Protein AF-A0A533ZQ08-F1 (afdb_monomer)

Mean predicted aligned error: 11.04 Å

Radius of gyration: 29.26 Å; Cα contacts (8 Å, |Δi|>4): 108; chains: 1; bounding box: 36×48×104 Å

Structure (mmCIF, N/CA/C/O backbone):
data_AF-A0A533ZQ08-F1
#
_entry.id   AF-A0A533ZQ08-F1
#
loop_
_atom_site.group_PDB
_atom_site.id
_atom_site.type_symbol
_atom_site.label_atom_id
_atom_site.label_alt_id
_atom_site.label_comp_id
_atom_site.label_asym_id
_atom_site.label_entity_id
_atom_site.label_seq_id
_atom_site.pdbx_PDB_ins_code
_atom_site.Cartn_x
_atom_site.Cartn_y
_atom_site.Cartn_z
_atom_site.occupancy
_atom_site.B_iso_or_equiv
_atom_site.auth_seq_id
_atom_site.auth_comp_id
_atom_site.auth_asym_id
_atom_site.auth_atom_id
_atom_site.pdbx_PDB_model_num
ATOM 1 N N . MET A 1 1 ? 15.322 34.884 -85.188 1.00 48.38 1 MET A N 1
ATOM 2 C CA . MET A 1 1 ? 15.905 35.616 -84.041 1.00 48.38 1 MET A CA 1
ATOM 3 C C . MET A 1 1 ? 14.870 36.570 -83.461 1.00 48.38 1 MET A C 1
ATOM 5 O O . MET A 1 1 ? 14.578 37.568 -84.102 1.00 48.38 1 MET A O 1
ATOM 9 N N . LYS A 1 2 ? 14.313 36.254 -82.288 1.00 41.34 2 LYS A N 1
ATOM 10 C CA . LYS A 1 2 ? 14.010 37.181 -81.179 1.00 41.34 2 LYS A CA 1
ATOM 11 C C . LYS A 1 2 ? 13.300 36.375 -80.096 1.00 41.34 2 LYS A C 1
ATOM 13 O O . LYS A 1 2 ? 12.244 35.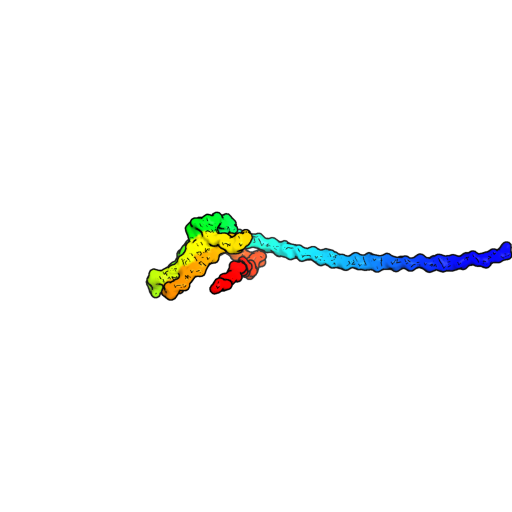805 -80.338 1.00 41.34 2 LYS A O 1
ATOM 18 N N . GLY A 1 3 ? 13.976 36.247 -78.960 1.00 51.97 3 GLY A N 1
ATOM 19 C CA . GLY A 1 3 ? 13.519 35.478 -77.815 1.00 51.97 3 GLY A CA 1
ATOM 20 C C . GLY A 1 3 ? 12.548 36.258 -76.939 1.00 51.97 3 GLY A C 1
ATOM 21 O O . GLY A 1 3 ? 12.526 37.486 -76.948 1.00 51.97 3 GLY A O 1
ATOM 22 N N . SER A 1 4 ? 11.784 35.510 -76.155 1.00 45.59 4 SER A N 1
ATOM 23 C CA . SER A 1 4 ? 11.247 35.961 -74.878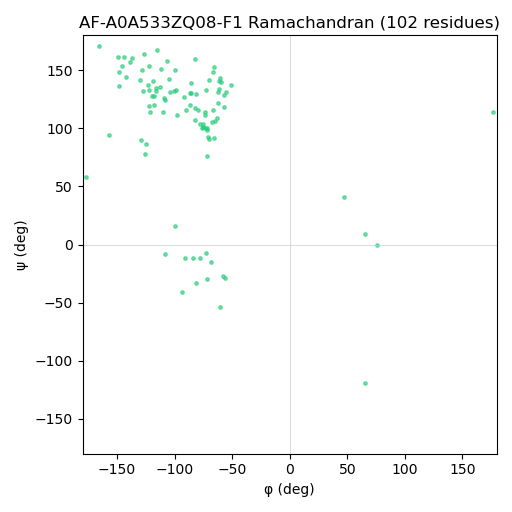 1.00 45.59 4 SER A CA 1
ATOM 24 C C . SER A 1 4 ? 10.944 34.711 -74.057 1.00 45.59 4 SER A C 1
ATOM 26 O O . SER A 1 4 ? 9.927 34.053 -74.258 1.00 45.59 4 SER A O 1
ATOM 28 N N . GLY A 1 5 ? 11.898 34.312 -73.217 1.00 48.81 5 GLY A N 1
ATOM 29 C CA . GLY A 1 5 ? 11.701 33.279 -72.208 1.00 48.81 5 GLY A CA 1
ATOM 30 C C . GLY A 1 5 ? 11.408 33.970 -70.885 1.00 48.81 5 GLY A C 1
ATOM 31 O O . GLY A 1 5 ? 12.285 34.640 -70.345 1.00 48.81 5 GLY A O 1
ATOM 32 N N . ALA A 1 6 ? 10.183 33.846 -70.381 1.00 53.22 6 ALA A N 1
ATOM 33 C CA . ALA A 1 6 ? 9.872 34.265 -69.021 1.00 53.22 6 ALA A CA 1
ATOM 34 C C . ALA A 1 6 ? 10.508 33.261 -68.039 1.00 53.2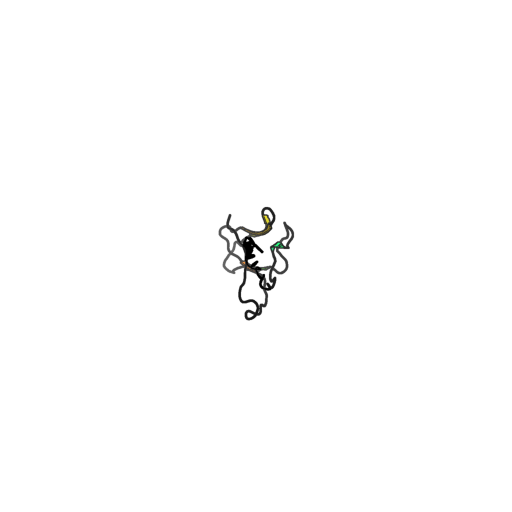2 6 ALA A C 1
ATOM 36 O O . ALA A 1 6 ? 10.358 32.052 -68.243 1.00 53.22 6 ALA A O 1
ATOM 37 N N . PRO A 1 7 ? 11.209 33.700 -66.980 1.00 48.22 7 PRO A N 1
ATOM 38 C CA . PRO A 1 7 ? 11.723 32.773 -65.986 1.00 48.22 7 PRO A CA 1
ATOM 39 C C . PRO A 1 7 ? 10.549 32.274 -65.134 1.00 48.22 7 PRO A C 1
ATOM 41 O O . PRO A 1 7 ? 9.952 33.033 -64.373 1.00 48.22 7 PRO A O 1
ATOM 44 N N . SER A 1 8 ? 10.197 30.994 -65.265 1.00 50.19 8 SER A N 1
ATOM 45 C CA . SER A 1 8 ? 9.328 30.332 -64.288 1.00 50.19 8 SER A CA 1
ATOM 46 C C . SER A 1 8 ? 10.093 30.209 -62.975 1.00 50.19 8 SER A C 1
ATOM 48 O O . SER A 1 8 ? 11.000 29.389 -62.848 1.00 50.19 8 SER A O 1
ATOM 50 N N . VAL A 1 9 ? 9.743 31.044 -62.001 1.00 56.91 9 VAL A N 1
ATOM 51 C CA . VAL A 1 9 ? 10.208 30.901 -60.621 1.00 56.91 9 VAL A CA 1
ATOM 52 C C . VAL A 1 9 ? 9.433 29.741 -60.002 1.00 56.91 9 VAL A C 1
ATOM 54 O O . VAL A 1 9 ? 8.256 29.868 -59.675 1.00 56.91 9 VAL A O 1
ATOM 57 N N . VAL A 1 10 ? 10.084 28.586 -59.876 1.00 56.16 10 VAL A N 1
ATOM 58 C CA . VAL A 1 10 ? 9.536 27.437 -59.149 1.00 56.16 10 VAL A CA 1
ATOM 59 C C . VAL A 1 10 ? 9.724 27.706 -57.658 1.00 56.16 10 VAL A C 1
ATOM 61 O O . VAL A 1 10 ? 10.833 27.619 -57.135 1.00 56.16 10 VAL A O 1
ATOM 64 N N . LEU A 1 11 ? 8.645 28.077 -56.971 1.00 51.41 11 LEU A N 1
ATOM 65 C CA . LEU A 1 11 ? 8.640 28.258 -55.522 1.00 51.41 11 LEU A CA 1
ATOM 66 C C . LEU A 1 11 ? 8.624 26.874 -54.853 1.00 51.41 11 LEU A C 1
AT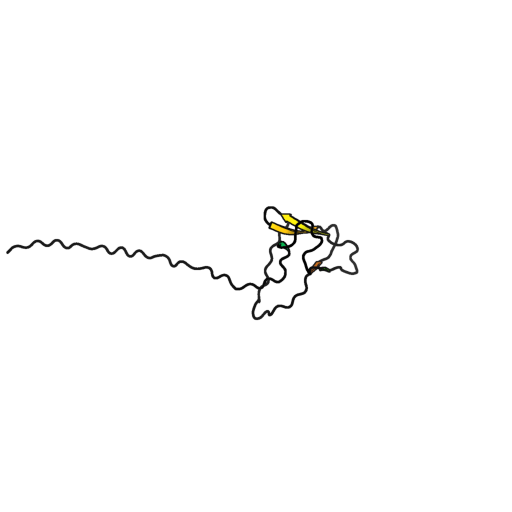OM 68 O O . LEU A 1 11 ? 7.585 26.222 -54.774 1.00 51.41 11 LEU A O 1
ATOM 72 N N . ALA A 1 12 ? 9.786 26.404 -54.399 1.00 59.75 12 ALA A N 1
ATOM 73 C CA . ALA A 1 12 ? 9.888 25.179 -53.614 1.00 59.75 12 ALA A CA 1
ATOM 74 C C . ALA A 1 12 ? 9.326 25.426 -52.204 1.00 59.75 12 ALA A C 1
ATOM 76 O O . ALA A 1 12 ? 9.992 26.004 -51.345 1.00 59.75 12 ALA A O 1
ATOM 77 N N . ILE A 1 13 ? 8.083 25.007 -51.966 1.00 62.97 13 ILE A N 1
ATOM 78 C CA . ILE A 1 13 ? 7.488 24.987 -50.627 1.00 62.97 13 ILE A CA 1
ATOM 79 C C . ILE A 1 13 ? 8.137 23.829 -49.857 1.00 62.97 13 ILE A C 1
ATOM 81 O O . ILE A 1 13 ? 7.782 22.665 -50.037 1.00 62.97 13 ILE A O 1
ATOM 85 N N . LEU A 1 14 ? 9.115 24.147 -49.007 1.00 62.06 14 LEU A N 1
ATOM 86 C CA . LEU A 1 14 ? 9.658 23.229 -48.006 1.00 62.06 14 LEU A CA 1
ATOM 87 C C . LEU A 1 14 ? 8.597 23.014 -46.918 1.00 62.06 14 LEU A C 1
ATOM 89 O O . LEU A 1 14 ? 8.522 23.762 -45.947 1.00 62.06 14 LEU A O 1
ATOM 93 N N . LEU A 1 15 ? 7.754 21.995 -47.099 1.00 62.50 15 LEU A N 1
ATOM 94 C CA . LEU A 1 15 ? 6.899 21.451 -46.043 1.00 62.50 15 LEU A CA 1
ATOM 95 C C . LEU A 1 15 ? 7.801 20.814 -44.978 1.00 62.50 15 LEU A C 1
ATOM 97 O O . LEU A 1 15 ? 8.189 19.650 -45.080 1.00 62.50 15 LEU A O 1
ATOM 101 N N . THR A 1 16 ? 8.173 21.591 -43.965 1.00 65.44 16 THR A N 1
ATOM 102 C CA . THR A 1 16 ? 8.849 21.074 -42.777 1.00 65.44 16 THR A CA 1
ATOM 103 C C . THR A 1 16 ? 7.833 20.280 -41.962 1.00 65.44 16 THR A C 1
ATOM 105 O O . THR A 1 16 ? 7.006 20.830 -41.239 1.00 65.44 16 THR A O 1
ATOM 108 N N . TRP A 1 17 ? 7.856 18.956 -42.111 1.00 68.00 17 TRP A N 1
ATOM 109 C CA . TRP A 1 17 ? 7.076 18.075 -41.248 1.00 68.00 17 TRP A CA 1
ATOM 110 C C . TRP A 1 17 ? 7.588 18.252 -39.810 1.00 68.00 17 TRP A C 1
ATOM 112 O O . TRP A 1 17 ? 8.788 18.062 -39.581 1.00 68.00 17 TRP A O 1
ATOM 122 N N . PRO A 1 18 ? 6.746 18.646 -38.837 1.00 67.94 18 PRO A N 1
ATOM 123 C CA . PRO A 1 18 ? 7.200 18.769 -37.461 1.00 67.94 18 PRO A CA 1
ATOM 124 C C . PRO A 1 18 ? 7.666 17.389 -36.985 1.00 67.94 18 PRO A C 1
ATOM 126 O O . PRO A 1 18 ? 6.964 16.404 -37.228 1.00 67.94 18 PRO A O 1
ATOM 129 N N . PRO A 1 19 ? 8.835 17.276 -36.334 1.00 69.06 19 PRO A N 1
ATOM 130 C CA . PRO A 1 19 ? 9.311 15.990 -35.855 1.00 69.06 19 PRO A CA 1
ATOM 131 C C . PRO A 1 19 ? 8.251 15.408 -34.923 1.00 69.06 19 PRO A C 1
ATOM 133 O O . PRO A 1 19 ? 7.899 16.001 -33.903 1.00 69.06 19 PRO A O 1
ATOM 136 N N . VAL A 1 20 ? 7.706 14.255 -35.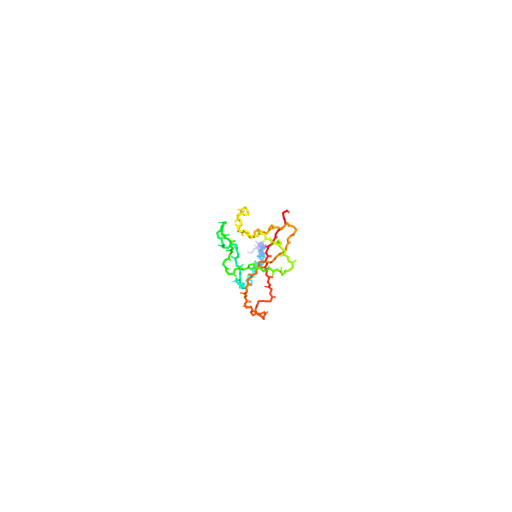308 1.00 74.56 20 VAL A N 1
ATOM 137 C CA . VAL A 1 20 ? 6.751 13.521 -34.484 1.00 74.56 20 VAL A CA 1
ATOM 138 C C . VAL A 1 20 ? 7.547 12.949 -33.317 1.00 74.56 20 VAL A C 1
ATOM 140 O O . VAL A 1 20 ? 8.161 11.886 -33.423 1.00 74.56 20 VAL A O 1
ATOM 143 N N . ALA A 1 21 ? 7.602 13.698 -32.218 1.00 75.00 21 ALA A N 1
ATOM 144 C CA . ALA A 1 21 ? 8.212 13.235 -30.986 1.00 75.00 21 ALA A CA 1
ATOM 145 C C . ALA A 1 21 ? 7.407 12.034 -30.476 1.00 75.00 21 ALA A C 1
ATOM 147 O O . ALA A 1 21 ? 6.263 12.167 -30.046 1.00 75.00 21 ALA A O 1
ATOM 148 N N . HIS A 1 22 ? 7.998 10.845 -30.561 1.00 68.19 22 HIS A N 1
ATOM 149 C CA . HIS A 1 22 ? 7.422 9.647 -29.972 1.00 68.19 22 HIS A CA 1
ATOM 150 C C . HIS A 1 22 ? 7.734 9.660 -28.478 1.00 68.19 22 HIS A C 1
ATOM 152 O O . HIS A 1 22 ? 8.898 9.595 -28.082 1.00 68.19 22 HIS A O 1
ATOM 158 N N . ALA A 1 23 ? 6.701 9.743 -27.642 1.00 72.50 23 ALA A N 1
ATOM 159 C CA . ALA A 1 23 ? 6.854 9.499 -26.217 1.00 72.50 23 ALA A CA 1
ATOM 160 C C . ALA A 1 23 ? 7.247 8.028 -26.024 1.00 72.50 23 ALA A C 1
ATOM 162 O O . ALA A 1 23 ? 6.427 7.129 -26.209 1.00 72.50 23 ALA A O 1
ATOM 163 N N . GLN A 1 24 ? 8.513 7.769 -25.695 1.00 68.62 24 GLN A N 1
ATOM 164 C CA . GLN A 1 24 ? 8.948 6.425 -25.337 1.00 68.62 24 GLN A CA 1
ATOM 165 C C . GLN A 1 24 ? 8.423 6.103 -23.939 1.00 68.62 24 GLN A C 1
ATOM 167 O O . GLN A 1 24 ? 8.809 6.729 -22.954 1.00 68.62 24 GLN A O 1
ATOM 172 N N . THR A 1 25 ? 7.522 5.127 -23.850 1.00 76.50 25 THR A N 1
ATOM 173 C CA . THR A 1 25 ? 7.134 4.543 -22.568 1.00 76.50 25 THR A CA 1
ATOM 174 C C . THR A 1 25 ? 8.336 3.798 -22.002 1.00 76.50 25 THR A C 1
ATOM 176 O O . THR A 1 25 ? 8.797 2.822 -22.594 1.00 76.50 25 THR A O 1
ATOM 179 N N . SER A 1 26 ? 8.856 4.261 -20.866 1.00 77.50 26 SER A N 1
ATOM 180 C CA . SER A 1 26 ? 9.878 3.517 -20.134 1.00 77.50 26 SER A CA 1
ATOM 181 C C . SER A 1 26 ? 9.327 2.148 -19.726 1.00 77.50 26 SER A C 1
ATOM 183 O O . SER A 1 26 ? 8.167 2.067 -19.309 1.00 77.50 26 SER A O 1
ATOM 185 N N . PRO A 1 27 ? 10.127 1.073 -19.813 1.00 84.56 27 PRO A N 1
ATOM 186 C CA . PRO A 1 27 ? 9.716 -0.227 -19.307 1.00 84.56 27 PRO A CA 1
ATOM 187 C C . PRO A 1 27 ? 9.365 -0.110 -17.819 1.00 84.56 27 PRO A C 1
ATOM 189 O O . PRO A 1 27 ? 10.132 0.437 -17.027 1.00 84.56 27 PRO A O 1
ATOM 192 N N . ALA A 1 28 ? 8.182 -0.598 -17.451 1.00 90.00 28 ALA A N 1
ATOM 193 C CA . ALA A 1 28 ? 7.677 -0.569 -16.086 1.00 90.00 28 ALA A CA 1
ATOM 194 C C . ALA A 1 28 ? 7.505 -1.999 -15.570 1.00 90.00 28 ALA A C 1
ATOM 196 O O . ALA A 1 28 ? 6.912 -2.842 -16.243 1.00 90.00 28 ALA A O 1
ATOM 197 N N . LEU A 1 29 ? 8.001 -2.258 -14.361 1.00 92.19 29 LEU A N 1
ATOM 198 C CA . LEU A 1 29 ? 7.744 -3.500 -13.643 1.00 92.19 29 LEU A CA 1
ATOM 199 C C . LEU A 1 29 ? 6.435 -3.372 -12.859 1.00 92.19 29 LEU A C 1
ATOM 201 O O . LEU A 1 29 ? 6.301 -2.526 -11.973 1.00 92.19 29 LEU A O 1
ATOM 205 N N . GLU A 1 30 ? 5.466 -4.232 -13.159 1.00 91.44 30 GLU A N 1
ATOM 206 C CA . GLU A 1 30 ? 4.197 -4.273 -12.436 1.00 91.44 30 GLU A CA 1
ATOM 207 C C . GLU A 1 30 ? 4.350 -5.081 -11.136 1.00 91.44 30 GLU A C 1
ATOM 209 O O . GLU A 1 30 ? 4.467 -6.303 -11.161 1.00 91.44 30 GLU A O 1
ATOM 214 N N . VAL A 1 31 ? 4.367 -4.402 -9.982 1.00 89.69 31 VAL A N 1
ATOM 215 C CA . VAL A 1 31 ? 4.710 -5.034 -8.687 1.00 89.69 31 VAL A CA 1
ATOM 216 C C . VAL A 1 31 ? 3.538 -5.238 -7.714 1.00 89.69 31 VAL A C 1
ATOM 218 O O . VAL A 1 31 ? 3.687 -5.900 -6.686 1.00 89.69 31 VAL A O 1
ATOM 221 N N . GLY A 1 32 ? 2.354 -4.700 -8.015 1.00 87.19 32 GLY A N 1
ATOM 222 C CA . GLY A 1 32 ? 1.216 -4.736 -7.090 1.00 87.19 32 GLY A CA 1
ATOM 223 C C . GLY A 1 32 ? -0.061 -4.121 -7.651 1.00 87.19 32 GLY A C 1
ATOM 224 O O . GLY A 1 32 ? -0.591 -3.178 -7.067 1.00 87.19 32 GLY A O 1
ATOM 225 N N . LYS A 1 33 ? -0.562 -4.640 -8.780 1.00 89.94 33 LYS A N 1
ATOM 226 C CA . LYS A 1 33 ? -1.775 -4.142 -9.450 1.00 89.94 33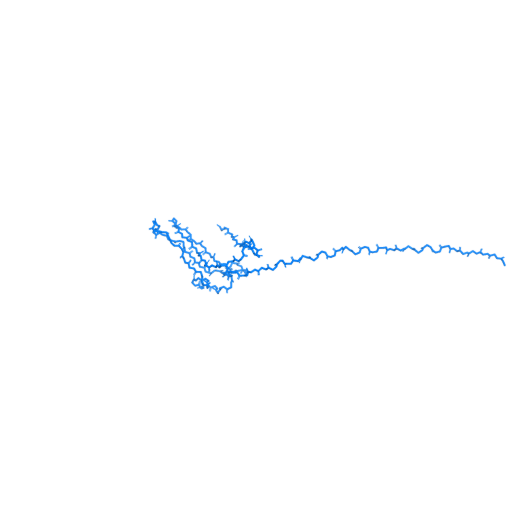 LYS A CA 1
ATOM 227 C C . LYS A 1 33 ? -3.049 -4.487 -8.682 1.00 89.94 33 LYS A C 1
ATOM 229 O O . LYS A 1 33 ? -3.820 -5.362 -9.063 1.00 89.94 33 LYS A O 1
ATOM 234 N N . PHE A 1 34 ? -3.293 -3.754 -7.601 1.00 90.25 34 PHE A N 1
ATOM 235 C CA . PHE A 1 34 ? -4.515 -3.892 -6.812 1.00 90.25 34 PHE A CA 1
ATOM 236 C C . PHE A 1 34 ? -5.789 -3.649 -7.638 1.00 90.25 34 PHE A C 1
ATOM 238 O O . PHE A 1 34 ? -6.834 -4.209 -7.331 1.00 90.25 34 PHE A O 1
ATOM 245 N N . SER A 1 35 ? -5.702 -2.853 -8.708 1.00 90.94 35 SER A N 1
ATOM 246 C CA . SER A 1 35 ? -6.816 -2.534 -9.606 1.00 90.94 35 SER A CA 1
ATOM 247 C C . SER A 1 35 ? -7.234 -3.686 -10.526 1.00 90.94 35 SER A C 1
ATOM 249 O O . SER A 1 35 ? -8.238 -3.563 -11.220 1.00 90.94 35 SER A O 1
ATOM 251 N N . ALA A 1 36 ? -6.490 -4.796 -10.549 1.00 90.88 36 ALA A N 1
ATOM 252 C CA . ALA A 1 36 ? -6.899 -6.016 -11.244 1.00 90.88 36 ALA A CA 1
ATOM 253 C C . ALA A 1 36 ? -7.827 -6.903 -10.397 1.00 90.88 36 ALA A C 1
ATOM 255 O O . ALA A 1 36 ? -8.413 -7.846 -10.925 1.00 90.88 36 ALA A O 1
ATOM 256 N N . ALA A 1 37 ? -7.962 -6.626 -9.094 1.00 92.00 37 ALA A N 1
ATOM 257 C CA . ALA A 1 37 ? -8.873 -7.367 -8.234 1.00 92.00 37 ALA A CA 1
ATOM 258 C C . ALA A 1 37 ? -10.333 -7.108 -8.631 1.00 92.00 37 ALA A C 1
ATOM 260 O O . ALA A 1 37 ? -10.692 -6.022 -9.078 1.00 92.00 37 ALA A O 1
ATOM 261 N N . LYS A 1 38 ? -11.197 -8.107 -8.439 1.00 90.94 38 LYS A N 1
ATOM 262 C CA . LYS A 1 38 ? -12.638 -7.944 -8.648 1.00 90.94 38 LYS A CA 1
ATOM 263 C C . LYS A 1 38 ? -13.226 -7.049 -7.553 1.00 90.94 38 LYS A C 1
ATOM 265 O O . LYS A 1 38 ? -12.862 -7.179 -6.387 1.00 90.94 38 LYS A O 1
ATOM 270 N N . GLU A 1 39 ? -14.170 -6.185 -7.914 1.00 92.12 39 GLU A N 1
ATOM 271 C CA . GLU A 1 39 ? -14.974 -5.445 -6.937 1.00 92.12 39 GLU A CA 1
ATOM 272 C C . GLU A 1 39 ? -15.596 -6.391 -5.898 1.00 92.12 39 GLU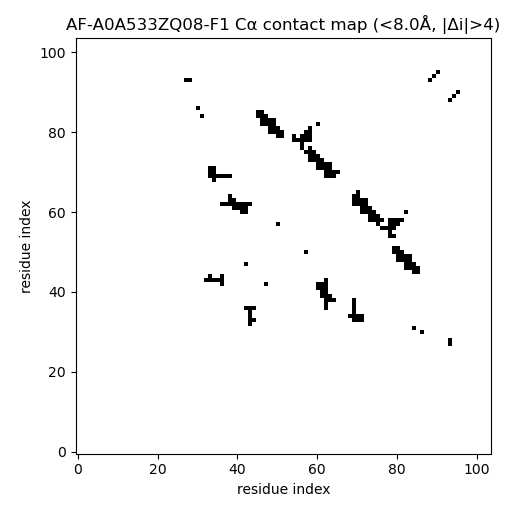 A C 1
ATOM 274 O O . GLU A 1 39 ? -16.073 -7.481 -6.232 1.00 92.12 39 GLU A O 1
ATOM 279 N N . GLY A 1 40 ? -15.559 -5.983 -4.630 1.00 86.75 40 GLY A N 1
ATOM 280 C CA . GLY A 1 40 ? -16.043 -6.793 -3.514 1.00 86.75 40 GLY A CA 1
ATOM 281 C C . GLY A 1 40 ? -15.109 -7.935 -3.099 1.00 86.75 40 GLY A C 1
ATOM 282 O O . GLY A 1 40 ? -15.420 -8.639 -2.140 1.00 86.75 40 GLY A O 1
ATOM 283 N N . ALA A 1 41 ? -13.960 -8.124 -3.761 1.00 83.56 41 ALA A N 1
ATOM 284 C CA . ALA A 1 41 ? -12.906 -8.979 -3.222 1.00 83.56 41 ALA A CA 1
ATOM 285 C C . ALA A 1 41 ? -12.426 -8.433 -1.867 1.00 83.56 41 ALA A C 1
ATOM 287 O O . ALA A 1 41 ? -12.337 -7.219 -1.672 1.00 83.56 41 ALA A O 1
ATOM 288 N N . ALA A 1 42 ? -12.100 -9.341 -0.942 1.00 81.62 42 ALA A N 1
ATOM 289 C CA . ALA A 1 42 ? -11.675 -8.973 0.406 1.00 81.62 42 ALA A CA 1
ATOM 290 C C . ALA A 1 42 ? -10.403 -8.110 0.379 1.00 81.62 42 ALA A C 1
ATOM 292 O O . ALA A 1 42 ? -10.403 -7.004 0.908 1.00 81.62 42 ALA A O 1
ATOM 293 N N . LEU A 1 43 ? -9.342 -8.589 -0.278 1.00 90.75 43 LEU A N 1
ATOM 294 C CA . LEU A 1 43 ? -8.106 -7.852 -0.543 1.00 90.75 43 LEU A CA 1
ATOM 295 C C . LEU A 1 43 ? -7.539 -8.279 -1.906 1.00 90.75 43 LEU A C 1
ATOM 297 O O . LEU A 1 43 ? -7.796 -9.407 -2.331 1.00 90.75 43 LEU A O 1
ATOM 301 N N . PRO A 1 44 ? -6.760 -7.423 -2.590 1.00 92.38 44 PRO A N 1
ATOM 302 C CA . PRO A 1 44 ? -6.047 -7.835 -3.792 1.00 92.38 44 PRO A CA 1
ATOM 303 C C . PRO A 1 44 ? -4.974 -8.890 -3.486 1.00 92.38 44 PRO A C 1
ATOM 305 O O . PRO A 1 44 ? -4.391 -8.904 -2.400 1.00 92.38 44 PRO A O 1
ATOM 308 N N . ASP A 1 45 ? -4.654 -9.728 -4.469 1.00 89.25 45 ASP A N 1
ATOM 309 C CA . ASP A 1 45 ? -3.743 -10.860 -4.285 1.00 89.25 45 ASP A CA 1
ATOM 310 C C . ASP A 1 45 ? -2.374 -10.455 -3.715 1.00 89.25 45 ASP A C 1
ATOM 312 O O . ASP A 1 45 ? -1.703 -9.528 -4.184 1.00 89.25 45 ASP A O 1
ATOM 316 N N . GLY A 1 46 ? -1.949 -11.180 -2.677 1.00 91.19 46 GLY A N 1
ATOM 317 C CA . GLY A 1 46 ? -0.688 -10.991 -1.952 1.00 91.19 46 GLY A CA 1
ATOM 318 C C . GLY A 1 46 ? -0.553 -9.675 -1.178 1.00 91.19 46 GLY A C 1
ATOM 319 O O . GLY A 1 46 ? 0.535 -9.389 -0.676 1.00 91.19 46 GLY A O 1
ATOM 320 N N . TRP A 1 47 ? -1.623 -8.887 -1.054 1.00 94.81 47 TRP A N 1
ATOM 321 C CA . TRP A 1 47 ? -1.684 -7.792 -0.088 1.00 94.81 47 TRP A CA 1
ATOM 322 C C . TRP A 1 47 ? -2.149 -8.307 1.274 1.00 94.81 47 TRP A C 1
ATOM 324 O O . TRP A 1 47 ? -3.064 -9.124 1.369 1.00 94.81 47 TRP A O 1
ATOM 334 N N . LYS A 1 48 ? -1.520 -7.811 2.339 1.00 94.94 48 LYS A N 1
ATOM 335 C CA . LYS A 1 48 ? -1.789 -8.187 3.729 1.00 94.94 48 LYS A CA 1
ATOM 336 C C . LYS A 1 48 ? -1.976 -6.942 4.602 1.00 94.94 48 LYS A C 1
ATOM 338 O O . LYS A 1 48 ? -1.266 -5.952 4.403 1.00 94.94 48 LYS A O 1
ATOM 343 N N . PRO A 1 49 ? -2.907 -6.955 5.571 1.00 95.00 49 PRO A N 1
ATOM 344 C CA . PRO A 1 49 ? -2.991 -5.893 6.561 1.00 95.00 49 PRO A CA 1
ATOM 345 C C . PRO A 1 49 ? -1.703 -5.815 7.385 1.00 95.00 49 PRO A C 1
ATOM 347 O O . PRO A 1 49 ? -1.128 -6.833 7.771 1.00 95.00 49 PRO A O 1
ATOM 350 N N . LEU A 1 50 ? -1.279 -4.595 7.686 1.00 96.50 50 LEU A N 1
ATOM 351 C CA . LEU A 1 50 ? -0.237 -4.286 8.654 1.00 96.50 50 LEU A CA 1
ATOM 352 C C . LEU A 1 50 ? -0.896 -3.612 9.856 1.00 96.50 50 LEU A C 1
ATOM 354 O O . LEU A 1 50 ? -1.412 -2.502 9.741 1.00 96.50 50 LEU A O 1
ATOM 358 N N . THR A 1 51 ? -0.877 -4.271 11.009 1.00 95.75 51 THR A N 1
ATOM 359 C CA . THR A 1 51 ? -1.448 -3.739 12.251 1.00 95.75 51 THR A CA 1
ATOM 360 C C . THR A 1 51 ? -0.354 -3.316 13.225 1.00 95.75 51 THR A C 1
ATOM 362 O O . THR A 1 51 ? 0.792 -3.766 13.157 1.00 95.75 51 THR A O 1
ATOM 365 N N . PHE A 1 52 ? -0.707 -2.423 14.147 1.00 94.19 52 PHE A N 1
ATOM 366 C CA . PHE A 1 52 ? 0.203 -1.903 15.163 1.00 94.19 52 PHE A CA 1
ATOM 367 C C . PHE A 1 52 ? -0.285 -2.326 16.549 1.00 94.19 52 PHE A C 1
ATOM 369 O O . PHE A 1 52 ? -1.459 -2.167 16.865 1.00 94.19 52 PHE A O 1
ATOM 376 N N . LYS A 1 53 ? 0.621 -2.814 17.408 1.00 91.00 53 LYS A N 1
ATOM 377 C CA . LYS A 1 53 ? 0.271 -3.412 18.715 1.00 91.00 53 LYS A CA 1
ATOM 378 C C . LYS A 1 53 ? -0.550 -2.511 19.652 1.00 91.00 53 LYS A C 1
ATOM 380 O O . LYS A 1 53 ? -1.268 -3.031 20.489 1.00 91.00 53 LYS A O 1
ATOM 385 N N . LYS A 1 54 ? -0.407 -1.185 19.558 1.00 94.56 54 LYS A N 1
ATOM 386 C CA . LYS A 1 54 ? -1.075 -0.204 20.440 1.00 94.56 54 LYS A CA 1
ATOM 387 C C . LYS A 1 54 ? -2.314 0.438 19.810 1.00 94.56 54 LYS A C 1
ATOM 389 O O . LYS A 1 54 ? -2.736 1.501 20.248 1.00 94.56 54 LYS A O 1
ATOM 394 N N . ILE A 1 55 ? -2.842 -0.155 18.745 1.00 95.25 55 ILE A N 1
ATOM 395 C CA . ILE A 1 55 ? -3.975 0.381 18.004 1.00 95.25 55 ILE A CA 1
ATOM 396 C C . ILE A 1 55 ? -5.089 -0.659 18.027 1.00 95.25 55 ILE A C 1
ATOM 398 O O . ILE A 1 55 ? -4.935 -1.732 17.457 1.00 95.25 55 ILE A O 1
ATOM 402 N N . GLU A 1 56 ? -6.198 -0.340 18.691 1.00 94.19 56 GLU A N 1
ATOM 403 C CA . GLU A 1 56 ? -7.332 -1.263 18.849 1.00 94.19 56 GLU A CA 1
ATOM 404 C C . GLU A 1 56 ? -8.254 -1.280 17.623 1.00 94.19 56 GLU A C 1
ATOM 406 O O . GLU A 1 56 ? -8.824 -2.313 17.283 1.00 94.19 56 GLU A O 1
ATOM 411 N N . LYS A 1 57 ? -8.392 -0.135 16.940 1.00 97.00 57 LYS A N 1
ATOM 412 C CA . LYS A 1 57 ? -9.208 0.012 15.728 1.00 97.00 57 LYS A CA 1
ATOM 413 C C . LYS A 1 57 ? -8.321 0.073 14.492 1.00 97.00 57 LYS A C 1
ATOM 415 O O . LYS A 1 57 ? -7.392 0.878 14.437 1.00 97.00 57 LYS A O 1
ATOM 420 N N . HIS A 1 58 ? -8.638 -0.712 13.470 1.00 96.69 58 HIS A N 1
ATOM 421 C CA . HIS A 1 58 ? -7.879 -0.758 12.218 1.00 96.69 58 HIS A CA 1
ATOM 422 C C . HIS A 1 58 ? -8.678 -0.180 11.051 1.00 96.69 58 HIS A C 1
ATOM 424 O O . HIS A 1 58 ? -9.905 -0.244 11.042 1.00 96.69 58 HIS A O 1
ATOM 430 N N . THR A 1 59 ? -7.970 0.374 10.069 1.00 96.50 59 THR A N 1
ATOM 431 C CA . THR A 1 59 ? -8.564 0.891 8.835 1.00 96.50 59 THR A CA 1
ATOM 432 C C . THR A 1 59 ? -9.234 -0.255 8.081 1.00 96.50 59 THR A C 1
ATOM 434 O O . THR A 1 59 ? -8.621 -1.302 7.857 1.00 96.50 59 THR A O 1
ATOM 437 N N . ALA A 1 60 ? -10.479 -0.059 7.657 1.00 94.69 60 ALA A N 1
ATOM 438 C CA . ALA A 1 60 ? -11.177 -1.013 6.809 1.00 94.69 60 ALA A CA 1
ATOM 439 C C . ALA A 1 60 ? -10.745 -0.819 5.349 1.00 94.69 60 ALA A C 1
ATOM 441 O O . ALA A 1 60 ? -10.789 0.298 4.827 1.00 94.69 60 ALA A O 1
ATOM 442 N N . TYR A 1 61 ? -10.351 -1.908 4.689 1.00 95.06 61 TYR A N 1
ATOM 443 C CA . TYR A 1 61 ? -9.972 -1.915 3.277 1.00 95.06 61 TYR A CA 1
ATOM 444 C C . TYR A 1 61 ? -10.988 -2.708 2.466 1.00 95.06 61 TYR A C 1
ATOM 446 O O . TYR A 1 61 ? -11.391 -3.794 2.871 1.00 95.06 61 TYR A O 1
ATOM 454 N N . THR A 1 62 ? -11.389 -2.172 1.318 1.00 94.50 62 THR A N 1
ATOM 455 C CA . THR A 1 62 ? -12.303 -2.846 0.384 1.00 94.50 62 THR A CA 1
ATOM 456 C C . THR A 1 62 ? -11.889 -2.559 -1.050 1.00 94.50 62 THR A C 1
ATOM 458 O O . THR A 1 62 ? -11.432 -1.456 -1.355 1.00 94.50 62 THR A O 1
ATOM 461 N N . VAL A 1 63 ? -12.044 -3.536 -1.943 1.00 95.31 63 VAL A N 1
ATOM 462 C CA . VAL A 1 63 ? -11.906 -3.302 -3.385 1.00 95.31 63 VAL A CA 1
ATOM 463 C C . VAL A 1 63 ? -13.227 -2.748 -3.908 1.00 95.31 63 VAL A C 1
ATOM 465 O O . VAL A 1 63 ? -14.255 -3.422 -3.833 1.00 95.31 63 VAL A O 1
ATOM 468 N N . VAL A 1 64 ? -13.196 -1.525 -4.432 1.00 94.06 64 VAL A N 1
ATOM 469 C CA . VAL A 1 64 ? -14.377 -0.804 -4.921 1.00 94.06 64 VAL A CA 1
ATOM 470 C C . VAL A 1 64 ? -14.209 -0.412 -6.379 1.00 94.06 64 VAL A C 1
ATOM 472 O O . VAL A 1 64 ? -13.089 -0.175 -6.848 1.00 94.06 64 VAL A O 1
ATOM 475 N N . LYS A 1 65 ? -15.333 -0.270 -7.076 1.00 94.69 65 LYS A N 1
ATOM 476 C CA . LYS A 1 65 ? -15.371 0.437 -8.348 1.00 94.69 65 LYS A CA 1
ATOM 477 C C . LYS A 1 65 ? -15.586 1.932 -8.107 1.00 94.69 65 LYS A C 1
ATOM 479 O O . LYS A 1 65 ? -16.475 2.335 -7.364 1.00 94.69 65 LYS A O 1
ATOM 484 N N . ASP A 1 66 ? -14.752 2.753 -8.728 1.00 92.50 66 ASP A N 1
ATOM 485 C CA . ASP A 1 66 ? -14.786 4.212 -8.657 1.00 92.50 66 ASP A CA 1
ATOM 486 C C . ASP A 1 66 ? -14.860 4.770 -10.083 1.00 92.50 66 ASP A C 1
ATOM 488 O O . ASP A 1 66 ? -13.850 4.996 -10.748 1.00 92.50 66 ASP A O 1
ATOM 492 N N . GLY A 1 67 ? -16.082 4.891 -10.605 1.00 92.50 67 GLY A N 1
ATOM 493 C CA . GLY A 1 67 ? -16.309 5.140 -12.029 1.00 92.50 67 GLY A C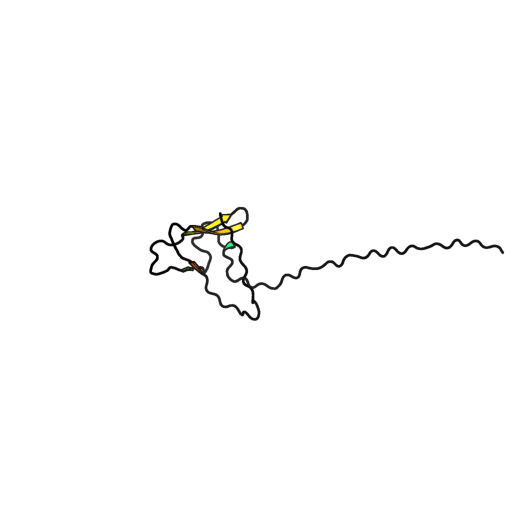A 1
ATOM 494 C C . GLY A 1 67 ? -15.834 3.961 -12.885 1.00 92.50 67 GLY A C 1
ATOM 495 O O . GLY A 1 67 ? -16.338 2.845 -12.759 1.00 92.50 67 GLY A O 1
ATOM 496 N N . GLU A 1 68 ? -14.868 4.205 -13.769 1.00 92.50 68 GLU A N 1
ATOM 497 C CA . GLU A 1 68 ? -14.300 3.176 -14.654 1.00 92.50 68 GLU A CA 1
ATOM 498 C C . GLU A 1 68 ? -13.085 2.454 -14.055 1.00 92.50 68 GLU A C 1
ATOM 500 O O . GLU A 1 68 ? -12.657 1.429 -14.586 1.00 92.50 68 GLU A O 1
ATOM 505 N N . ILE A 1 69 ? -12.530 2.954 -12.946 1.00 92.44 69 ILE A N 1
ATOM 506 C CA . ILE A 1 69 ? -11.347 2.363 -12.314 1.00 92.44 69 ILE A CA 1
ATOM 507 C C . ILE A 1 69 ? -11.729 1.493 -11.116 1.00 92.44 69 ILE A C 1
ATOM 509 O O . ILE A 1 69 ? -12.702 1.751 -10.413 1.00 92.44 69 ILE A O 1
ATOM 513 N N . THR A 1 70 ? -10.920 0.467 -10.859 1.00 93.88 70 THR A N 1
ATOM 514 C CA . THR A 1 70 ? -10.979 -0.303 -9.613 1.00 93.88 70 THR A CA 1
ATOM 515 C C . THR A 1 70 ? -9.891 0.188 -8.670 1.00 93.88 70 THR A C 1
ATOM 517 O O . THR A 1 70 ? -8.735 0.350 -9.076 1.00 93.88 70 THR A O 1
ATOM 520 N N . ALA A 1 71 ? -10.250 0.423 -7.411 1.00 94.38 71 ALA A N 1
ATOM 521 C CA . ALA A 1 71 ? -9.347 0.936 -6.391 1.00 94.38 71 ALA A CA 1
ATOM 522 C C . ALA A 1 71 ? -9.524 0.194 -5.063 1.00 94.38 71 ALA A C 1
ATOM 524 O O . ALA A 1 71 ? -10.559 -0.415 -4.801 1.00 94.38 71 ALA A O 1
ATOM 525 N N . VAL A 1 72 ? -8.516 0.286 -4.197 1.00 95.31 72 VAL A N 1
ATOM 526 C CA . VAL A 1 72 ? -8.665 -0.088 -2.788 1.00 95.31 72 VAL A CA 1
ATOM 527 C C . VAL A 1 72 ? -9.108 1.149 -2.019 1.00 95.31 72 VAL A C 1
ATOM 529 O O . VAL A 1 72 ? -8.365 2.127 -1.925 1.00 95.31 72 VAL A O 1
ATOM 532 N N . LYS A 1 73 ? -10.315 1.107 -1.458 1.00 95.00 73 LYS A N 1
ATOM 533 C CA . LYS A 1 73 ? -10.818 2.130 -0.545 1.00 95.00 73 LYS A CA 1
ATOM 534 C C . LYS A 1 73 ? -10.351 1.813 0.867 1.00 95.00 73 LYS A C 1
ATOM 536 O O . LYS A 1 73 ? -10.539 0.697 1.341 1.00 95.00 73 LYS A O 1
ATOM 541 N N . ALA A 1 74 ? -9.793 2.816 1.532 1.00 95.50 74 ALA A N 1
ATOM 542 C CA . ALA A 1 74 ? -9.434 2.782 2.940 1.00 95.50 74 ALA A CA 1
ATOM 543 C C . ALA A 1 74 ? -10.392 3.691 3.726 1.00 95.50 74 ALA A C 1
ATOM 545 O O . ALA A 1 74 ? -10.542 4.862 3.380 1.00 95.50 74 ALA A O 1
ATOM 546 N N . VAL A 1 75 ? -11.037 3.164 4.767 1.00 95.62 75 VAL A N 1
ATOM 547 C CA . VAL A 1 75 ? -11.889 3.932 5.690 1.00 95.62 75 VAL A CA 1
ATOM 548 C C . VAL A 1 75 ? -11.287 3.850 7.084 1.00 95.62 75 VAL A C 1
ATOM 550 O O . VAL A 1 75 ? -11.115 2.754 7.615 1.00 95.62 75 VAL A O 1
ATOM 553 N N . SER A 1 76 ? -10.939 5.004 7.652 1.00 95.31 76 SER A N 1
ATOM 554 C CA . SER A 1 76 ? -10.328 5.106 8.977 1.00 95.31 76 SER A CA 1
ATOM 555 C C . SER A 1 76 ? -11.222 5.907 9.920 1.00 95.31 76 SER A C 1
ATOM 557 O O . SER A 1 76 ? -11.605 7.030 9.601 1.00 95.31 76 SER A O 1
ATOM 559 N N . GLU A 1 77 ? -11.516 5.345 11.091 1.00 96.38 77 GLU A N 1
ATOM 560 C CA . GLU A 1 77 ? -12.368 5.936 12.128 1.00 96.38 77 GLU A CA 1
ATOM 561 C C . GLU A 1 77 ? -11.645 5.893 13.476 1.00 96.38 77 GLU A C 1
ATOM 563 O O . GLU A 1 77 ? -11.728 4.909 14.217 1.00 96.38 77 GLU A O 1
ATOM 568 N N . ALA A 1 78 ? -10.884 6.953 13.780 1.00 95.88 78 ALA A N 1
ATOM 569 C CA . ALA A 1 78 ? -9.968 6.980 14.929 1.00 95.88 78 ALA A CA 1
ATOM 570 C C . ALA A 1 78 ? -9.109 5.695 15.010 1.00 95.88 78 ALA A C 1
ATOM 572 O O . ALA A 1 78 ? -8.918 5.109 16.076 1.00 95.88 78 ALA A O 1
ATOM 573 N N . SER A 1 79 ? -8.644 5.237 13.845 1.00 96.25 79 SER A N 1
ATOM 574 C CA . SER A 1 79 ? -7.966 3.958 13.637 1.00 96.25 79 SER A CA 1
ATOM 575 C C . SER A 1 79 ? -6.621 4.130 12.939 1.00 96.25 79 SER A C 1
ATOM 577 O O . SER A 1 79 ? -6.354 5.165 12.325 1.00 96.25 79 SER A O 1
ATOM 579 N N . ALA A 1 80 ? -5.783 3.093 12.989 1.00 94.88 80 ALA A N 1
ATOM 580 C CA . ALA A 1 80 ? -4.563 3.030 12.191 1.00 94.88 80 ALA A CA 1
ATOM 581 C C . ALA A 1 80 ? -4.191 1.592 11.796 1.00 94.88 80 ALA A C 1
ATOM 583 O O . ALA A 1 80 ? -4.207 0.655 12.598 1.00 94.88 80 ALA A O 1
ATOM 584 N N . SER A 1 81 ? -3.808 1.437 10.535 1.00 96.94 81 SER A N 1
ATOM 585 C CA . SER A 1 81 ? -3.207 0.235 9.958 1.00 96.94 81 SER A CA 1
ATOM 586 C C . SER A 1 81 ? -2.591 0.591 8.604 1.00 96.94 81 SER A C 1
ATOM 588 O O . SER A 1 81 ? -2.799 1.690 8.084 1.00 96.94 81 SER A O 1
ATOM 590 N N . GLY A 1 82 ? -1.846 -0.342 8.023 1.00 95.50 82 GLY A N 1
ATOM 591 C CA . GLY A 1 82 ? -1.441 -0.317 6.624 1.00 95.50 82 GLY A CA 1
ATOM 592 C C . GLY A 1 82 ? -2.052 -1.480 5.846 1.00 95.50 82 GLY A C 1
ATOM 593 O O . GLY A 1 82 ? -2.538 -2.449 6.428 1.00 95.50 82 GLY A O 1
ATOM 594 N N . LEU A 1 83 ? -1.966 -1.401 4.523 1.00 95.50 83 LEU A N 1
ATOM 595 C CA . LEU A 1 83 ? -2.144 -2.534 3.624 1.00 95.50 83 LEU A CA 1
ATOM 596 C C . LEU A 1 83 ? -0.854 -2.650 2.814 1.00 95.50 83 LEU A C 1
ATOM 598 O O . LEU A 1 83 ? -0.459 -1.687 2.159 1.00 95.50 83 LEU A O 1
ATOM 602 N N . THR A 1 84 ? -0.157 -3.778 2.916 1.00 95.25 84 THR A N 1
ATOM 603 C CA . THR A 1 84 ? 1.203 -3.925 2.383 1.00 95.25 84 THR A CA 1
ATOM 604 C C . THR A 1 84 ? 1.326 -5.157 1.503 1.00 95.25 84 THR A C 1
ATOM 606 O O . THR A 1 84 ? 0.648 -6.160 1.706 1.00 95.25 84 THR A O 1
ATOM 609 N N . ARG A 1 85 ? 2.215 -5.086 0.516 1.00 93.56 85 ARG A N 1
ATOM 610 C CA . ARG A 1 85 ? 2.644 -6.220 -0.299 1.00 93.56 85 ARG A CA 1
ATOM 611 C C . ARG A 1 85 ? 4.161 -6.257 -0.269 1.00 93.56 85 ARG A C 1
ATOM 613 O O . ARG A 1 85 ? 4.814 -5.232 -0.436 1.00 93.56 85 ARG A O 1
ATOM 620 N N . GLU A 1 86 ? 4.706 -7.434 -0.023 1.00 93.81 86 GLU A N 1
ATOM 621 C CA . GLU A 1 86 ? 6.145 -7.642 0.053 1.00 93.81 86 GLU A CA 1
ATOM 622 C C . GLU A 1 86 ? 6.677 -8.032 -1.325 1.00 93.81 86 GLU A C 1
ATOM 624 O O . GLU A 1 86 ? 6.144 -8.938 -1.966 1.00 93.81 86 GLU A O 1
ATOM 629 N N . ILE A 1 87 ? 7.684 -7.302 -1.798 1.00 92.69 87 ILE A N 1
ATOM 630 C CA . ILE A 1 87 ? 8.260 -7.430 -3.138 1.00 92.69 87 ILE A CA 1
ATOM 631 C C . ILE A 1 87 ? 9.748 -7.089 -3.095 1.00 92.69 87 ILE A C 1
ATOM 633 O O . ILE A 1 87 ? 10.177 -6.230 -2.325 1.00 92.69 87 ILE A O 1
ATOM 637 N N . THR A 1 88 ? 10.528 -7.725 -3.962 1.00 94.19 88 THR A N 1
ATOM 638 C CA . THR A 1 88 ? 11.940 -7.395 -4.181 1.00 94.19 88 THR A CA 1
ATOM 639 C C . THR A 1 88 ? 12.081 -6.724 -5.540 1.00 94.19 88 THR A C 1
ATOM 641 O O . THR A 1 88 ? 11.662 -7.283 -6.550 1.00 94.19 88 THR A O 1
ATOM 644 N N . ILE A 1 89 ? 12.661 -5.523 -5.568 1.00 94.00 89 ILE A N 1
ATOM 645 C CA . ILE A 1 89 ? 12.865 -4.733 -6.789 1.00 94.00 89 ILE A CA 1
ATOM 646 C C . ILE A 1 89 ? 14.359 -4.442 -6.935 1.00 94.00 89 ILE A C 1
ATOM 648 O O . ILE A 1 89 ? 14.999 -3.992 -5.982 1.00 94.00 89 ILE A O 1
ATOM 652 N N . ASN A 1 90 ? 14.916 -4.643 -8.131 1.00 95.19 90 ASN A N 1
ATOM 653 C CA . ASN A 1 90 ? 16.241 -4.119 -8.450 1.00 95.19 90 ASN A CA 1
ATOM 654 C C . ASN A 1 90 ? 16.150 -2.604 -8.690 1.00 95.19 90 ASN A C 1
ATOM 656 O O . ASN A 1 90 ? 15.757 -2.160 -9.767 1.00 95.19 90 ASN A O 1
ATOM 660 N N . LEU A 1 91 ? 16.543 -1.805 -7.698 1.00 94.19 91 LEU A N 1
ATOM 661 C CA . LEU A 1 91 ? 16.462 -0.341 -7.772 1.00 94.19 91 LEU A CA 1
ATOM 662 C C . LEU A 1 91 ? 17.431 0.285 -8.788 1.00 94.19 91 LEU A C 1
ATOM 664 O O . LEU A 1 91 ? 17.249 1.443 -9.151 1.00 94.19 91 LEU A O 1
ATOM 668 N N . LYS A 1 92 ? 18.443 -0.457 -9.270 1.00 95.19 92 LYS A N 1
ATOM 669 C CA . LYS A 1 92 ? 19.291 0.005 -10.383 1.00 95.19 92 LYS A CA 1
ATOM 670 C C . LYS A 1 92 ? 18.541 -0.013 -11.716 1.00 95.19 92 LYS A C 1
ATOM 672 O O . LYS A 1 92 ? 18.850 0.791 -12.586 1.00 95.19 92 LYS A O 1
ATOM 677 N N . GLU A 1 93 ? 17.579 -0.922 -11.864 1.00 94.44 93 GLU A N 1
ATOM 678 C CA . GLU A 1 93 ? 16.749 -1.061 -13.066 1.00 94.44 93 GLU A CA 1
ATOM 679 C C . GLU A 1 93 ? 15.442 -0.265 -12.949 1.00 94.44 93 GLU A C 1
ATOM 681 O O . GLU A 1 93 ? 15.048 0.410 -13.896 1.00 94.44 93 GLU A O 1
ATOM 686 N N . TYR A 1 94 ? 14.800 -0.288 -11.774 1.00 94.94 94 TYR A N 1
ATOM 687 C CA . TYR A 1 94 ? 13.518 0.376 -11.510 1.00 94.94 94 TYR A CA 1
ATOM 688 C C . TYR A 1 94 ? 13.621 1.306 -10.288 1.00 94.94 94 TYR A C 1
ATOM 690 O O . TYR A 1 94 ? 13.184 0.948 -9.192 1.00 94.94 94 TYR A O 1
ATOM 698 N N . PRO A 1 95 ? 14.207 2.507 -10.444 1.00 93.50 95 PRO A N 1
ATOM 699 C CA . PRO A 1 95 ? 14.471 3.411 -9.322 1.00 93.50 95 PRO A CA 1
ATOM 700 C C . PRO A 1 95 ? 13.238 4.180 -8.826 1.00 93.50 95 PRO A C 1
ATOM 702 O O . PRO A 1 95 ? 13.301 4.831 -7.785 1.00 93.50 95 PRO A O 1
ATOM 705 N N . ILE A 1 96 ? 12.127 4.151 -9.567 1.00 93.25 96 ILE A N 1
ATOM 706 C CA . ILE A 1 96 ? 10.933 4.954 -9.285 1.00 93.25 96 ILE A CA 1
ATOM 707 C C . ILE A 1 96 ? 9.745 4.026 -9.048 1.00 93.25 96 ILE A C 1
ATOM 709 O O . ILE A 1 96 ? 9.415 3.197 -9.893 1.00 93.25 96 ILE A O 1
ATOM 713 N N . VAL A 1 97 ? 9.061 4.222 -7.920 1.00 92.00 97 VAL A N 1
ATOM 714 C CA . VAL A 1 97 ? 7.773 3.586 -7.624 1.00 92.00 97 VAL A CA 1
ATOM 715 C C . VAL A 1 97 ? 6.662 4.598 -7.885 1.00 92.00 97 VAL A C 1
ATOM 717 O O . VAL A 1 97 ? 6.741 5.740 -7.435 1.00 92.00 97 VAL A O 1
ATOM 720 N N . GLN A 1 98 ? 5.627 4.184 -8.613 1.00 91.94 98 GLN A N 1
ATOM 721 C CA . GLN A 1 98 ? 4.496 5.035 -8.977 1.00 91.94 98 GLN A CA 1
ATOM 722 C C . GLN A 1 98 ? 3.190 4.417 -8.486 1.00 91.94 98 GLN A C 1
ATOM 724 O O . GLN A 1 98 ? 2.959 3.218 -8.626 1.00 91.94 98 GLN A O 1
ATOM 729 N N . TRP A 1 99 ? 2.316 5.249 -7.931 1.00 91.69 99 TRP A N 1
ATOM 730 C CA . TRP A 1 99 ? 0.952 4.881 -7.573 1.00 91.69 99 TRP A CA 1
ATOM 731 C C . TRP A 1 99 ? 0.046 6.100 -7.700 1.00 91.69 99 TRP A C 1
ATOM 733 O O . TRP A 1 99 ? 0.501 7.245 -7.723 1.00 91.69 99 TRP A O 1
ATOM 743 N N . ARG A 1 100 ? -1.259 5.850 -7.783 1.00 92.31 100 ARG A N 1
ATOM 744 C CA . ARG A 1 100 ? -2.285 6.891 -7.788 1.00 92.31 100 ARG A CA 1
ATOM 745 C C . ARG A 1 100 ? -3.183 6.697 -6.584 1.00 92.31 100 ARG A C 1
ATOM 747 O O . ARG A 1 100 ? -3.515 5.573 -6.222 1.00 92.31 100 ARG A O 1
ATOM 754 N N . TRP A 1 101 ? -3.568 7.808 -5.986 1.00 93.56 101 TRP A N 1
ATOM 755 C CA . TRP A 1 101 ? -4.485 7.865 -4.862 1.00 93.56 101 TRP A CA 1
ATOM 756 C C . TRP A 1 101 ? -5.350 9.113 -5.008 1.00 93.56 101 TRP A C 1
ATOM 758 O O . TRP A 1 101 ? -5.014 10.033 -5.758 1.00 93.56 101 TRP A O 1
ATOM 768 N N . LYS A 1 102 ? -6.477 9.122 -4.305 1.00 93.50 102 LYS A N 1
ATOM 769 C CA . LYS A 1 102 ? -7.332 10.295 -4.144 1.00 93.50 102 LYS A CA 1
ATOM 770 C C . LYS A 1 102 ? -7.816 10.364 -2.701 1.00 93.50 102 LYS A C 1
ATOM 772 O O . LYS A 1 102 ? -7.868 9.335 -2.027 1.00 93.50 102 LYS A O 1
ATOM 777 N N . VAL A 1 103 ? -8.190 11.558 -2.261 1.00 92.56 103 VAL A N 1
ATOM 778 C CA . VAL A 1 103 ? -8.954 11.777 -1.025 1.00 92.56 103 VAL A CA 1
ATOM 779 C C . VAL A 1 103 ? -10.386 12.093 -1.430 1.00 92.56 103 VAL A C 1
ATOM 781 O O . VAL A 1 103 ? -10.593 12.718 -2.472 1.00 92.56 103 VAL A O 1
ATOM 784 N N . ALA A 1 104 ? -11.345 11.603 -0.651 1.00 77.69 104 ALA A N 1
ATOM 785 C CA . ALA A 1 104 ? -12.764 11.885 -0.827 1.00 77.69 104 ALA A CA 1
ATOM 786 C C . ALA A 1 104 ? -13.231 12.887 0.230 1.00 77.69 104 ALA A C 1
ATOM 788 O O . ALA A 1 104 ? -12.678 12.829 1.353 1.00 77.69 104 ALA A O 1
#

Sequence (104 aa):
MKGSGAPSVVLAILLTWPPVAHAQTSPALEVGKFSAAKEGAALPDGWKPLTFKKIEKHTAYTVVKDGEITAVKAVSEASASGLTREITINLKEYPIVQWRWKVA

pLDDT: mean 84.91, std 15.11, range [41.34, 97.0]

Nearest PDB structures (foldseek):
  8dy1-assembly1_A  TM=3.488E-01  e=6.340E+00  Homo sapiens
  7uwn-assembly1_D  TM=3.032E-01  e=7.169E+00  Homo sapiens

Secondary structure (DSSP, 8-state):
----------------PPP--------------GGGSPTT-SS-TT-EEE--TT-SS--EEEEEEETTEEEEEEE-SS--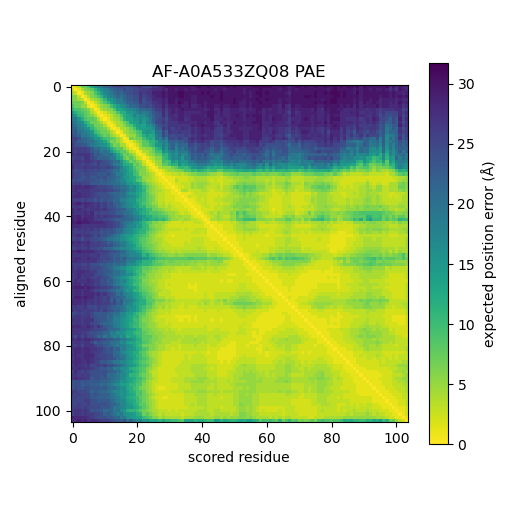-EEE------TTT-----------

Foldseek 3Di:
DDDDDDDDDDPPPPPPDPPPDDDDDQDDDDWFPQQVDDFFPQGRPQKDKFDDPPWPAAWRWGFHDDPPTTDIDTHDDVTYIDIDHDDDDDCVRVVDDDDDDDDD

Solvent-accessible surface area (backbone atoms only — not comparable to full-atom values): 7400 Å² total; per-residue (Å²): 142,84,88,84,83,79,84,82,80,80,81,81,81,80,80,77,74,74,82,81,79,73,82,77,78,72,92,76,85,88,84,75,72,50,50,74,43,56,69,74,36,73,65,35,90,77,51,43,79,40,79,49,97,92,47,93,39,61,46,47,63,38,30,38,70,60,86,93,46,45,41,76,46,76,49,69,74,96,37,49,56,49,78,45,64,90,80,88,76,62,53,90,83,55,74,73,90,85,86,87,84,83,87,133